Protein AF-A0A383CFS8-F1 (afdb_monomer)

Sequence (102 aa):
MTSGGSWTYREGSLVSIETNESKGIGEFAPLPGYSKTQHIDFAAAKSEFPKLLGIDPQKLWESPLNLSPEANCAIETCLADILAQQSEKSLAYWLADELGTI

pLDDT: mean 82.17, std 10.77, range [40.16, 94.75]

Foldseek 3Di:
DPPPDDDDDADKDWDWDDDPQDIFIFILGDDPPPFPDRYWPVVLVVVCVVVVPPDDLVVVLVDQRPGGPSVSRRSNRRSLRRVCVVVVHDSVVSVCVVVVND

Mean predicted aligned error: 6.7 Å

Organism: NCBI:txid408172

Secondary structure (DSSP, 8-state):
----PPP-----EEEEEE-SS-EEEEEE---TTT-S-SS--HHHHHHHHHHHTTS-HHHHHTS--SS-HHHHHHHHHHHHHHHHHHTTS-HHHHHHHHTT--

Radius of gyration: 15.69 Å; Cα contacts (8 Å, |Δi|>4): 115; chains: 1; bounding box: 29×38×42 Å

Structure (mmCIF, N/CA/C/O backbone):
data_AF-A0A383CFS8-F1
#
_entry.id   AF-A0A383CFS8-F1
#
loop_
_atom_site.group_PDB
_atom_site.id
_atom_site.type_symbol
_atom_site.label_atom_id
_atom_site.label_alt_id
_atom_site.label_comp_id
_atom_site.label_asym_id
_atom_site.label_entity_id
_atom_site.label_seq_id
_atom_site.pdbx_PDB_ins_code
_atom_site.Cartn_x
_atom_site.Cartn_y
_atom_site.Cartn_z
_atom_site.occupancy
_at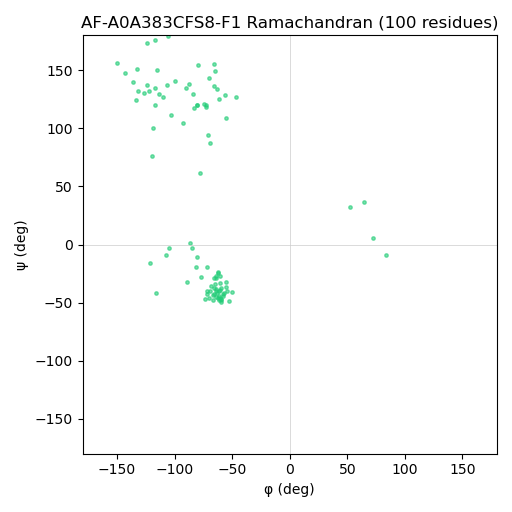om_site.B_iso_or_equiv
_atom_site.auth_seq_id
_atom_site.auth_comp_id
_atom_site.auth_asym_id
_atom_site.auth_atom_id
_atom_site.pdbx_PDB_model_num
ATOM 1 N N . MET A 1 1 ? -5.389 25.650 -28.228 1.00 40.16 1 MET A N 1
ATOM 2 C CA . MET A 1 1 ? -4.437 24.531 -28.377 1.00 40.16 1 MET A CA 1
ATOM 3 C C . MET A 1 1 ? -4.980 23.370 -27.569 1.00 40.16 1 MET A C 1
ATOM 5 O O . MET A 1 1 ? -5.040 23.481 -26.354 1.00 40.16 1 MET A O 1
ATOM 9 N N . THR A 1 2 ? -5.479 22.324 -28.221 1.00 46.09 2 THR A N 1
ATOM 10 C CA . THR A 1 2 ? -5.871 21.081 -27.546 1.00 46.09 2 THR A CA 1
ATOM 11 C C . THR A 1 2 ? -4.594 20.357 -27.136 1.00 46.09 2 THR A C 1
ATOM 13 O O . THR A 1 2 ? -3.768 20.054 -27.997 1.00 46.09 2 THR A O 1
ATOM 16 N N . SER A 1 3 ? -4.395 20.146 -25.836 1.00 50.25 3 SER A N 1
ATOM 17 C CA . SER A 1 3 ? -3.309 19.327 -25.301 1.00 50.25 3 SER A CA 1
ATOM 18 C C . SER A 1 3 ? -3.389 17.937 -25.932 1.00 50.25 3 SER A C 1
ATOM 20 O O . SER A 1 3 ? -4.319 17.174 -25.682 1.00 50.25 3 SER A O 1
ATOM 22 N N . GLY A 1 4 ? -2.435 17.626 -26.809 1.00 46.69 4 GLY A N 1
ATOM 23 C CA . GLY A 1 4 ? -2.286 16.297 -27.387 1.00 46.69 4 GLY A CA 1
ATOM 24 C C . GLY A 1 4 ? -1.825 15.331 -26.305 1.00 46.69 4 GLY A C 1
ATOM 25 O O . GLY A 1 4 ? -0.629 15.157 -26.104 1.00 46.69 4 GLY A O 1
ATOM 26 N N . GLY A 1 5 ? -2.766 14.745 -25.569 1.00 58.12 5 GLY A N 1
ATOM 27 C CA . GLY A 1 5 ? -2.477 13.638 -24.668 1.00 58.12 5 GLY A CA 1
ATOM 28 C C . GLY A 1 5 ? -2.216 12.376 -25.484 1.00 58.12 5 GLY A C 1
ATOM 29 O O . GLY A 1 5 ? -3.086 11.933 -26.232 1.00 58.12 5 GLY A O 1
ATOM 30 N N . SER A 1 6 ? -1.026 11.790 -25.358 1.00 70.25 6 SER A N 1
ATOM 31 C CA . SER A 1 6 ? -0.778 10.431 -25.838 1.00 70.25 6 SER A CA 1
ATOM 32 C C . SER A 1 6 ? -1.248 9.439 -24.778 1.00 70.25 6 SER A C 1
ATOM 34 O O . SER A 1 6 ? -0.698 9.404 -23.675 1.00 70.25 6 SER A O 1
ATOM 36 N N . TRP A 1 7 ? -2.235 8.614 -25.109 1.00 61.03 7 TRP A N 1
ATOM 37 C CA . TRP A 1 7 ? -2.642 7.495 -24.265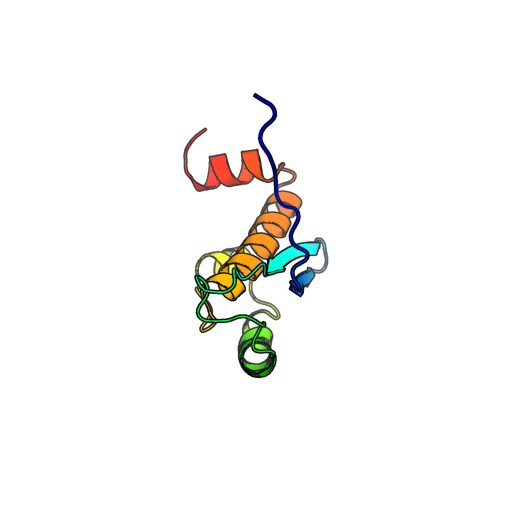 1.00 61.03 7 TRP A CA 1
ATOM 38 C C . TRP A 1 7 ? -1.676 6.337 -24.502 1.00 61.03 7 TRP A C 1
ATOM 40 O O . TRP A 1 7 ? -1.529 5.865 -25.626 1.00 61.03 7 TRP A O 1
ATOM 50 N N . THR A 1 8 ? -0.988 5.898 -23.451 1.00 67.50 8 THR A N 1
ATOM 51 C CA . THR A 1 8 ? -0.143 4.699 -23.489 1.00 67.50 8 THR A CA 1
ATOM 52 C C . THR A 1 8 ? -0.715 3.691 -22.510 1.00 67.50 8 THR A C 1
ATOM 54 O O . THR A 1 8 ? -0.835 3.989 -21.325 1.00 67.50 8 THR A O 1
ATOM 57 N N . TYR A 1 9 ? -1.093 2.514 -23.013 1.00 69.38 9 TYR A N 1
ATOM 58 C CA . TYR A 1 9 ? -1.424 1.378 -22.160 1.00 69.38 9 TYR A CA 1
ATOM 59 C C . TYR A 1 9 ? -0.161 0.924 -21.426 1.00 69.38 9 TYR A C 1
ATOM 61 O O . TYR A 1 9 ? 0.912 0.851 -22.032 1.00 69.38 9 TYR A O 1
ATOM 69 N N . ARG A 1 10 ? -0.291 0.638 -20.131 1.00 73.06 10 ARG A N 1
ATOM 70 C CA . ARG A 1 10 ? 0.793 0.124 -19.295 1.00 73.06 10 ARG A CA 1
ATOM 71 C C . ARG A 1 10 ? 0.255 -0.999 -18.434 1.00 73.06 10 ARG A C 1
ATOM 73 O O . ARG A 1 10 ? -0.865 -0.923 -17.935 1.00 73.06 10 ARG A O 1
ATOM 80 N N . GLU A 1 11 ? 1.066 -2.031 -18.289 1.00 74.06 11 GLU A N 1
ATOM 81 C CA . GLU A 1 11 ? 0.787 -3.115 -17.366 1.00 74.06 11 GLU A CA 1
ATOM 82 C C . GLU A 1 11 ? 1.193 -2.660 -15.961 1.00 74.06 11 GLU A C 1
ATOM 84 O O . GLU A 1 11 ? 2.337 -2.269 -15.729 1.00 74.06 11 GLU A O 1
ATOM 89 N N . GLY A 1 12 ? 0.224 -2.647 -15.051 1.00 82.62 12 GLY A N 1
ATOM 90 C CA . GLY A 1 12 ? 0.423 -2.400 -13.628 1.00 82.62 12 GLY A CA 1
ATOM 91 C C . GLY A 1 12 ? 0.016 -3.627 -12.824 1.00 82.62 12 GLY A C 1
ATOM 92 O O . GLY A 1 12 ? -0.487 -4.614 -13.363 1.00 82.62 12 GLY A O 1
ATOM 93 N N . SER A 1 13 ? 0.225 -3.581 -11.517 1.00 86.56 13 SER A N 1
ATOM 94 C CA . SER A 1 13 ? -0.264 -4.614 -10.603 1.00 86.56 13 SER A CA 1
ATOM 95 C C . SER A 1 13 ? -1.118 -3.977 -9.522 1.00 86.56 13 SER A C 1
ATOM 97 O O . SER A 1 13 ? -0.762 -2.937 -8.979 1.00 86.56 13 SER A O 1
ATOM 99 N N . LEU A 1 14 ? -2.239 -4.609 -9.195 1.00 88.38 14 LEU A N 1
ATOM 100 C CA . LEU A 1 14 ? -3.022 -4.230 -8.027 1.00 88.38 14 LEU A CA 1
ATOM 101 C C . LEU A 1 14 ? -2.528 -5.019 -6.820 1.00 88.38 14 LEU A C 1
ATOM 103 O O . LEU A 1 14 ? -2.329 -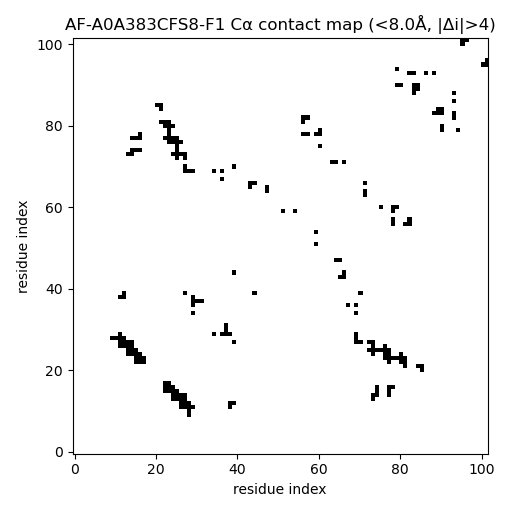6.233 -6.893 1.00 88.38 14 LEU A O 1
ATOM 107 N N . VAL A 1 15 ? -2.352 -4.313 -5.714 1.00 86.62 15 VAL A N 1
ATOM 108 C CA . VAL A 1 15 ? -2.081 -4.876 -4.397 1.00 86.62 15 VAL A CA 1
ATOM 109 C C . VAL A 1 15 ? -3.350 -4.717 -3.573 1.00 86.62 15 VAL A C 1
ATOM 111 O O . VAL A 1 15 ? -4.009 -3.681 -3.624 1.00 86.62 15 VAL A O 1
ATOM 114 N N . SER A 1 16 ? -3.714 -5.757 -2.829 1.00 89.12 16 SER A N 1
ATOM 115 C CA . SER A 1 16 ? -4.822 -5.692 -1.884 1.00 89.12 16 SER A CA 1
ATOM 116 C C . SER A 1 16 ? -4.399 -6.257 -0.542 1.00 89.12 16 SER A C 1
ATOM 118 O O . SER A 1 16 ? -3.855 -7.363 -0.491 1.00 89.12 16 SER A O 1
ATOM 120 N N . ILE A 1 17 ? -4.706 -5.526 0.524 1.00 86.88 17 ILE A N 1
ATOM 121 C CA . ILE A 1 17 ? -4.547 -5.973 1.907 1.00 86.88 17 ILE A CA 1
ATOM 122 C C . ILE A 1 17 ? -5.938 -6.015 2.528 1.00 86.88 17 ILE A C 1
A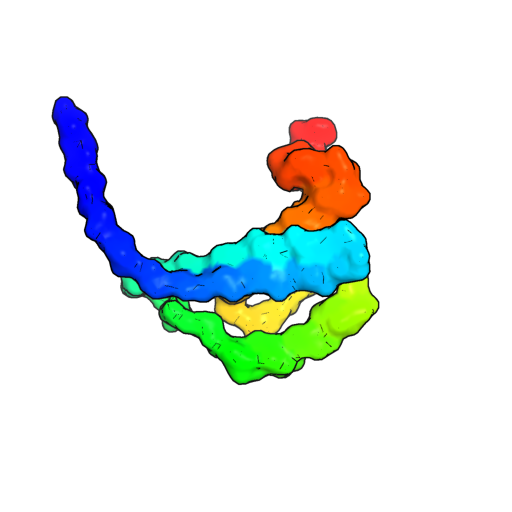TOM 124 O O . ILE A 1 17 ? -6.740 -5.104 2.332 1.00 86.88 17 ILE A O 1
ATOM 128 N N . GLU A 1 18 ? -6.236 -7.087 3.248 1.00 87.81 18 GLU A N 1
ATOM 129 C CA . GLU A 1 18 ? -7.536 -7.302 3.874 1.00 87.81 18 GLU A CA 1
ATOM 130 C C . GLU A 1 18 ? -7.332 -7.592 5.358 1.00 87.81 18 GLU A C 1
ATOM 132 O O . GLU A 1 18 ? -6.494 -8.413 5.740 1.00 87.81 18 GLU A O 1
ATOM 137 N N . THR A 1 19 ? -8.080 -6.876 6.188 1.00 84.19 19 THR A N 1
ATOM 138 C CA . THR A 1 19 ? -8.236 -7.148 7.615 1.00 84.19 19 THR A CA 1
ATOM 139 C C . THR A 1 19 ? -9.626 -7.743 7.845 1.00 84.19 19 THR A C 1
ATOM 141 O O . THR A 1 19 ? -10.410 -7.896 6.912 1.00 84.19 19 THR A O 1
ATOM 144 N N . ASN A 1 20 ? -9.969 -8.072 9.091 1.00 85.75 20 ASN A N 1
ATOM 145 C CA . ASN A 1 20 ? -11.316 -8.564 9.402 1.00 85.75 20 ASN A CA 1
ATOM 146 C C . ASN A 1 20 ? -12.423 -7.538 9.094 1.00 85.75 20 ASN A C 1
ATOM 148 O O . ASN A 1 20 ? -13.576 -7.926 8.927 1.00 85.75 20 ASN A O 1
ATOM 152 N N . GLU A 1 21 ? -12.089 -6.245 9.067 1.00 87.69 21 GLU A N 1
ATOM 153 C CA . GLU A 1 21 ? -13.066 -5.148 9.065 1.00 87.69 21 GLU A CA 1
ATOM 154 C C . GLU A 1 21 ? -12.932 -4.225 7.850 1.00 87.69 21 GLU A C 1
ATOM 156 O O . GLU A 1 21 ? -13.832 -3.438 7.566 1.00 87.69 21 GLU A O 1
ATOM 161 N N . SER A 1 22 ? -11.813 -4.283 7.130 1.00 90.25 22 SER A N 1
ATOM 162 C CA . SER A 1 22 ? -11.499 -3.319 6.077 1.00 90.25 22 SER A CA 1
ATOM 163 C C . SER A 1 22 ? -10.652 -3.948 4.985 1.00 90.25 22 SER A C 1
ATOM 165 O O . SER A 1 22 ? -9.922 -4.918 5.203 1.00 90.25 22 SER A O 1
ATOM 167 N N . LYS A 1 23 ? -10.717 -3.354 3.796 1.00 92.50 23 LYS A N 1
ATOM 168 C CA . LYS A 1 23 ? -9.918 -3.775 2.651 1.00 92.50 23 LYS A CA 1
ATOM 169 C C . LYS A 1 23 ? -9.305 -2.559 1.985 1.00 92.50 23 LYS A C 1
ATOM 171 O O . LYS A 1 23 ? -10.032 -1.668 1.562 1.00 92.50 23 LYS A O 1
ATOM 176 N N . GLY A 1 24 ? -7.986 -2.575 1.860 1.00 91.50 24 GLY A N 1
ATOM 177 C CA . GLY A 1 24 ? -7.216 -1.557 1.163 1.00 91.50 24 GLY A CA 1
ATOM 178 C C . GLY A 1 24 ? -6.840 -2.011 -0.237 1.00 91.50 24 GLY A C 1
ATOM 179 O O . GLY A 1 24 ? -6.491 -3.181 -0.440 1.00 91.50 24 GLY A O 1
ATOM 180 N N . ILE A 1 25 ? -6.890 -1.089 -1.197 1.00 91.38 25 ILE A N 1
ATOM 181 C CA . ILE A 1 25 ? -6.427 -1.322 -2.569 1.00 91.38 25 ILE A CA 1
ATOM 182 C C . ILE A 1 25 ? -5.356 -0.294 -2.928 1.00 91.38 25 ILE A C 1
ATOM 184 O O . ILE A 1 25 ? -5.539 0.904 -2.747 1.00 91.38 25 ILE A O 1
ATOM 188 N N . GLY A 1 26 ? -4.248 -0.773 -3.486 1.00 90.75 26 GLY A N 1
ATOM 189 C CA . GLY A 1 26 ? -3.137 0.047 -3.945 1.00 90.75 26 GLY A CA 1
ATOM 190 C C . GLY A 1 26 ? -2.686 -0.366 -5.336 1.00 90.75 26 GLY A C 1
ATOM 191 O O . GLY A 1 26 ? -2.813 -1.525 -5.738 1.00 90.75 26 GLY A O 1
ATOM 192 N N . GLU A 1 27 ? -2.156 0.591 -6.086 1.00 90.38 27 GLU A N 1
ATOM 193 C CA . GLU A 1 27 ? -1.693 0.371 -7.451 1.00 90.38 27 GLU A CA 1
ATOM 194 C C . GLU A 1 27 ? -0.170 0.460 -7.520 1.00 90.38 27 GLU A C 1
ATOM 196 O O . GLU A 1 27 ? 0.444 1.444 -7.115 1.00 90.38 27 GLU A O 1
ATOM 201 N N . PHE A 1 28 ? 0.441 -0.573 -8.087 1.00 89.25 28 PHE A N 1
ATOM 202 C CA . PHE A 1 28 ? 1.813 -0.545 -8.560 1.00 89.25 28 PHE A CA 1
ATOM 203 C C . PHE A 1 28 ? 1.804 -0.157 -10.041 1.00 89.25 28 PHE A C 1
ATOM 205 O O . PHE A 1 28 ? 1.473 -0.972 -10.908 1.00 89.25 28 PHE A O 1
ATOM 212 N N . ALA A 1 29 ? 2.174 1.093 -10.319 1.00 85.75 29 ALA A N 1
ATOM 213 C CA . ALA A 1 29 ? 2.193 1.679 -11.658 1.00 85.75 29 ALA A CA 1
ATOM 214 C C . ALA A 1 29 ? 3.618 2.129 -12.038 1.00 85.75 29 ALA A C 1
ATOM 216 O O . ALA A 1 29 ? 3.938 3.320 -11.9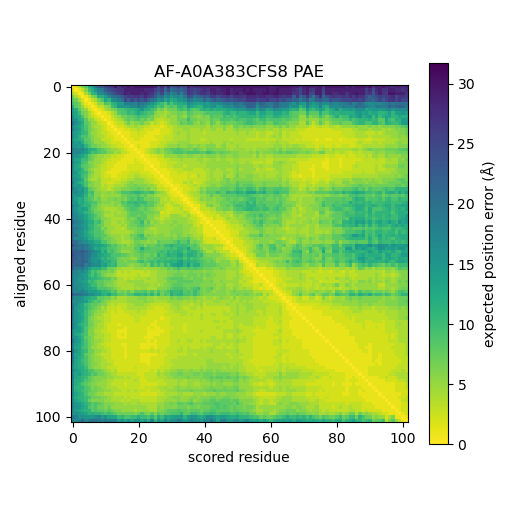78 1.00 85.75 29 ALA A O 1
ATOM 217 N N . PRO A 1 30 ? 4.517 1.197 -12.402 1.00 84.31 30 PRO A N 1
ATOM 218 C CA . PRO A 1 30 ? 5.891 1.533 -12.736 1.00 84.31 30 PRO A CA 1
ATOM 219 C C . PRO A 1 30 ? 5.942 2.284 -14.066 1.00 84.31 30 PRO A C 1
ATOM 221 O O . PRO A 1 30 ? 5.216 1.984 -15.018 1.00 84.31 30 PRO A O 1
ATOM 224 N N . LEU A 1 31 ? 6.849 3.254 -14.159 1.00 80.69 31 LEU A N 1
ATOM 225 C CA . LEU A 1 31 ? 7.031 4.033 -15.376 1.00 80.69 31 LEU A CA 1
ATOM 226 C C . LEU A 1 31 ? 8.286 3.536 -16.121 1.00 80.69 31 LEU A C 1
ATOM 228 O O . LEU A 1 31 ? 9.399 3.733 -15.627 1.00 80.69 31 LEU A O 1
ATOM 232 N N . PRO A 1 32 ? 8.154 2.895 -17.302 1.00 77.62 32 PRO A N 1
ATOM 233 C CA . PRO A 1 32 ? 9.284 2.506 -18.140 1.00 77.62 32 PRO A CA 1
ATOM 234 C C . PRO A 1 32 ? 10.3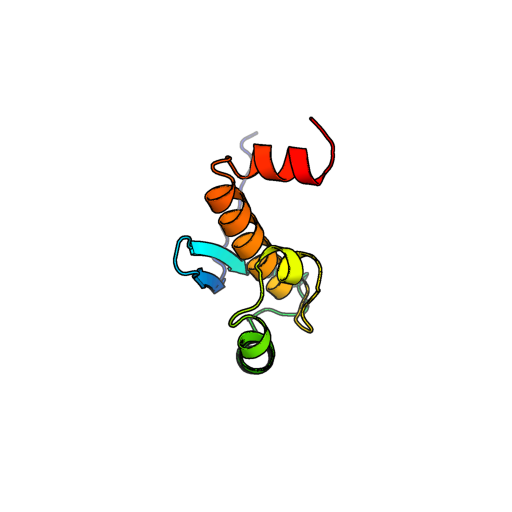11 3.625 -18.318 1.00 77.62 32 PRO A C 1
ATOM 236 O O . PRO A 1 32 ? 9.964 4.741 -18.703 1.00 77.62 32 PRO A O 1
ATOM 239 N N . GLY A 1 33 ? 11.576 3.320 -18.024 1.00 80.06 33 GLY A N 1
ATOM 240 C CA . GLY A 1 33 ? 12.692 4.270 -18.107 1.00 80.06 33 GLY A CA 1
ATOM 241 C C . GLY A 1 33 ? 12.879 5.178 -16.885 1.00 80.06 33 GLY A C 1
ATOM 242 O O . GLY A 1 33 ? 13.909 5.837 -16.794 1.00 80.06 33 GLY A O 1
ATOM 243 N N . TYR A 1 34 ? 11.939 5.181 -15.937 1.00 79.44 34 TYR A N 1
ATOM 244 C CA . TYR A 1 34 ? 12.034 5.937 -14.680 1.00 79.44 34 TYR A CA 1
ATOM 245 C C . TYR A 1 34 ? 12.077 5.010 -13.462 1.00 79.44 34 TYR A C 1
ATOM 247 O O . TYR A 1 34 ? 12.882 5.216 -12.556 1.00 79.44 34 TYR A O 1
ATOM 255 N N . SER A 1 35 ? 11.256 3.960 -13.467 1.00 80.00 35 SER A N 1
ATOM 256 C CA . SER A 1 35 ? 11.242 2.935 -12.428 1.00 80.00 35 SER A CA 1
ATOM 257 C C . SER A 1 35 ? 12.308 1.879 -12.696 1.00 80.00 35 SER A C 1
ATOM 259 O O . SER A 1 35 ? 12.379 1.304 -13.787 1.00 80.00 35 SER A O 1
ATOM 261 N N . LYS A 1 36 ? 13.121 1.583 -11.678 1.00 80.62 36 LYS A N 1
ATOM 262 C CA . LYS A 1 36 ? 14.102 0.483 -11.738 1.00 80.62 36 LYS A CA 1
ATOM 263 C C . LYS A 1 36 ? 13.413 -0.876 -11.824 1.00 80.62 36 LYS A C 1
ATOM 265 O O . LYS A 1 36 ? 13.957 -1.804 -12.417 1.00 80.62 36 LYS A O 1
ATOM 270 N N . THR A 1 37 ? 12.215 -0.964 -11.259 1.00 79.31 37 THR A N 1
ATOM 271 C CA . THR A 1 37 ? 11.414 -2.178 -11.197 1.00 79.31 37 THR A CA 1
ATOM 272 C C . THR A 1 37 ? 10.164 -1.999 -12.053 1.00 79.31 37 THR A C 1
ATOM 274 O O . THR A 1 37 ? 9.470 -0.998 -11.925 1.00 79.31 37 THR A O 1
ATOM 277 N N . GLN A 1 38 ? 9.887 -2.956 -12.940 1.00 81.44 38 GLN A N 1
ATOM 278 C CA . GLN A 1 38 ? 8.734 -2.915 -13.856 1.00 81.44 38 GLN A CA 1
ATOM 279 C C . GLN A 1 38 ? 7.627 -3.908 -13.476 1.00 81.44 38 GLN A C 1
ATOM 281 O O . GLN A 1 38 ? 6.536 -3.858 -14.028 1.00 81.44 38 GLN A O 1
ATOM 286 N N . HIS A 1 39 ? 7.890 -4.791 -12.513 1.00 80.19 39 HIS A N 1
ATOM 287 C CA . HIS A 1 39 ? 6.933 -5.769 -12.002 1.00 80.19 39 HIS A CA 1
ATOM 288 C C . HIS A 1 39 ? 7.140 -5.932 -10.499 1.00 80.19 39 HIS A C 1
ATOM 290 O O . HIS A 1 39 ? 8.275 -5.852 -10.031 1.00 80.19 39 HIS A O 1
ATOM 296 N N . ILE A 1 40 ? 6.078 -6.207 -9.742 1.00 77.12 40 ILE A N 1
ATOM 297 C CA . ILE A 1 40 ? 6.245 -6.602 -8.342 1.00 77.12 40 ILE A CA 1
ATOM 298 C C . ILE A 1 40 ? 7.048 -7.905 -8.312 1.00 77.12 40 ILE A C 1
ATOM 300 O O . ILE A 1 40 ? 6.666 -8.899 -8.933 1.00 77.12 40 ILE A O 1
ATOM 304 N N . ASP A 1 41 ? 8.159 -7.913 -7.577 1.00 83.06 41 ASP A N 1
ATOM 305 C CA . ASP A 1 41 ? 8.865 -9.153 -7.270 1.00 83.06 41 ASP A CA 1
ATOM 306 C C . ASP A 1 41 ? 8.017 -9.954 -6.277 1.00 83.06 41 ASP A C 1
ATOM 308 O O . ASP A 1 41 ? 8.070 -9.748 -5.064 1.00 83.06 41 ASP A O 1
ATOM 312 N N . PHE A 1 42 ? 7.199 -10.865 -6.805 1.00 74.88 42 PHE A N 1
ATOM 313 C CA . PHE A 1 42 ? 6.324 -11.705 -5.994 1.00 74.88 42 PHE A CA 1
ATOM 314 C C . PHE A 1 42 ? 7.093 -12.620 -5.036 1.00 74.88 42 PHE A C 1
ATOM 316 O O . PHE A 1 42 ? 6.529 -13.011 -4.017 1.00 74.88 42 PHE A O 1
ATOM 323 N N . ALA A 1 43 ? 8.353 -12.971 -5.317 1.00 80.12 43 ALA A N 1
ATOM 324 C CA . ALA A 1 43 ? 9.156 -13.775 -4.400 1.00 80.12 43 ALA A CA 1
ATOM 325 C C . ALA A 1 43 ? 9.595 -12.936 -3.192 1.00 80.12 43 ALA A C 1
ATOM 327 O O . ALA A 1 43 ? 9.402 -13.368 -2.052 1.00 80.12 43 ALA A O 1
ATOM 328 N N . ALA A 1 44 ? 10.096 -11.720 -3.433 1.00 79.88 44 ALA A N 1
ATOM 329 C CA . ALA A 1 44 ? 10.419 -10.767 -2.372 1.00 79.88 44 ALA A CA 1
ATOM 330 C C . ALA A 1 44 ? 9.166 -10.398 -1.564 1.00 79.88 44 ALA A C 1
ATOM 332 O O . ALA A 1 44 ? 9.156 -10.528 -0.339 1.00 79.88 44 ALA A O 1
ATOM 333 N N . ALA A 1 45 ? 8.067 -10.067 -2.246 1.00 75.62 45 ALA A N 1
ATOM 334 C CA . ALA A 1 45 ? 6.791 -9.759 -1.612 1.00 75.62 45 ALA A CA 1
ATOM 335 C C . ALA A 1 45 ? 6.297 -10.931 -0.751 1.00 75.62 45 ALA A C 1
ATOM 337 O O . ALA A 1 45 ? 5.952 -10.736 0.408 1.00 75.62 45 ALA A O 1
ATOM 338 N N . LYS A 1 46 ? 6.371 -12.175 -1.242 1.00 76.62 46 LYS A N 1
ATOM 339 C CA . LYS A 1 46 ? 5.986 -13.371 -0.476 1.00 76.62 46 LYS A CA 1
ATOM 340 C C . LYS A 1 46 ? 6.862 -13.625 0.755 1.00 76.62 46 LYS A C 1
ATOM 342 O O . LYS A 1 46 ? 6.373 -14.237 1.699 1.00 76.62 46 LYS A O 1
ATOM 347 N N . SER A 1 47 ? 8.121 -13.184 0.772 1.00 80.81 47 SER A N 1
ATOM 348 C CA . SER A 1 47 ? 8.967 -13.262 1.976 1.00 80.81 47 SER A CA 1
ATOM 349 C C . SER A 1 47 ? 8.646 -12.187 3.020 1.00 80.81 47 SER A C 1
ATOM 351 O O . SER A 1 47 ? 8.806 -12.430 4.215 1.00 80.81 47 SER A O 1
ATOM 353 N N . GLU A 1 48 ? 8.140 -11.033 2.583 1.00 79.38 48 GLU A N 1
ATOM 354 C CA . GLU A 1 48 ? 7.760 -9.917 3.455 1.00 79.38 48 GLU A CA 1
ATOM 355 C C . GLU A 1 48 ? 6.297 -10.021 3.928 1.00 79.38 48 GLU A C 1
ATOM 357 O O . GLU A 1 48 ? 5.998 -9.682 5.067 1.00 79.38 48 GLU A O 1
ATOM 362 N N . PHE A 1 49 ? 5.385 -10.573 3.118 1.00 73.75 49 PHE A N 1
ATOM 363 C CA . PHE A 1 49 ? 3.952 -10.697 3.423 1.00 73.75 49 PHE A CA 1
ATOM 364 C C . PHE A 1 49 ? 3.611 -11.427 4.730 1.00 73.75 49 PHE A C 1
ATOM 366 O O . PHE A 1 49 ? 2.686 -10.984 5.408 1.00 73.75 49 PHE A O 1
ATOM 373 N N . PRO A 1 50 ? 4.327 -12.482 5.164 1.00 72.00 50 PRO A N 1
ATOM 374 C CA . PRO A 1 50 ? 4.101 -13.075 6.478 1.00 72.00 50 PRO A CA 1
ATOM 375 C C . PRO A 1 50 ? 4.328 -12.094 7.631 1.00 72.00 50 PRO A C 1
ATOM 377 O O . PRO A 1 50 ? 3.699 -12.246 8.671 1.00 72.00 50 PRO A O 1
ATOM 380 N N . LYS A 1 51 ? 5.182 -11.075 7.447 1.00 69.62 51 LYS A N 1
ATOM 381 C CA . LYS A 1 51 ? 5.356 -9.991 8.423 1.00 69.62 51 LYS A CA 1
ATOM 382 C C . LYS A 1 51 ? 4.147 -9.059 8.457 1.00 69.62 51 LYS A C 1
ATOM 384 O O . LYS A 1 51 ? 3.979 -8.362 9.437 1.00 69.62 51 LYS A O 1
ATOM 389 N N . LEU A 1 52 ? 3.299 -9.039 7.431 1.00 69.50 52 LEU A N 1
ATOM 390 C CA . LEU A 1 52 ? 2.063 -8.248 7.439 1.00 69.50 52 LEU A CA 1
ATOM 391 C C . LEU A 1 52 ? 0.930 -8.953 8.194 1.00 69.50 52 LEU A C 1
ATOM 393 O O . LEU A 1 52 ? -0.039 -8.316 8.595 1.00 69.50 52 LEU A O 1
ATOM 397 N N . LEU A 1 53 ? 1.030 -10.271 8.395 1.00 72.00 53 LEU A N 1
ATOM 398 C CA . LEU A 1 53 ? -0.018 -11.048 9.049 1.00 72.00 53 LEU A CA 1
ATOM 399 C C . LEU A 1 53 ? -0.030 -10.794 10.558 1.00 72.00 53 LEU A C 1
ATOM 401 O O . LEU A 1 53 ? 0.943 -11.063 11.259 1.00 72.00 53 LEU A O 1
ATOM 405 N N . GLY A 1 54 ? -1.169 -10.319 11.062 1.00 68.88 54 GLY A N 1
ATOM 406 C CA . GLY A 1 54 ? -1.383 -10.087 12.492 1.00 68.88 54 GLY A CA 1
ATOM 407 C C . GLY A 1 54 ? -0.632 -8.880 13.059 1.00 68.88 54 GLY A C 1
ATOM 408 O O . GLY A 1 54 ? -0.681 -8.667 14.271 1.00 68.88 54 GLY A O 1
ATOM 409 N N . ILE A 1 55 ? 0.045 -8.094 12.215 1.00 75.69 55 ILE A N 1
ATOM 410 C CA . ILE A 1 55 ? 0.579 -6.795 12.617 1.00 75.69 55 ILE A CA 1
ATOM 411 C C . ILE A 1 55 ? -0.500 -5.736 12.414 1.00 75.69 55 ILE A C 1
ATOM 413 O O . ILE A 1 55 ? -1.237 -5.732 11.431 1.00 75.69 55 ILE A O 1
ATOM 417 N N . ASP A 1 56 ? -0.578 -4.849 13.395 1.00 81.75 56 ASP A N 1
ATOM 418 C CA . ASP A 1 56 ? -1.398 -3.653 13.356 1.00 81.75 56 ASP A CA 1
ATOM 419 C C . ASP A 1 56 ? -1.053 -2.773 12.126 1.00 81.75 56 ASP A C 1
ATOM 421 O O . ASP A 1 56 ? 0.130 -2.478 11.913 1.00 81.75 56 ASP A O 1
ATOM 425 N N . PRO A 1 57 ? -2.041 -2.351 11.311 1.00 82.31 57 PRO A N 1
ATOM 426 C CA . PRO A 1 57 ? -1.792 -1.565 10.101 1.00 82.31 57 PRO A CA 1
ATOM 427 C C . PRO A 1 57 ? -0.997 -0.269 10.328 1.00 82.31 57 PRO A C 1
ATOM 429 O O . PRO A 1 57 ? -0.189 0.082 9.469 1.00 82.31 57 PRO A O 1
ATOM 432 N N . GLN A 1 58 ? -1.139 0.398 11.484 1.00 83.81 58 GLN A N 1
ATOM 433 C CA . GLN A 1 58 ? -0.378 1.613 11.807 1.00 83.81 58 GLN A CA 1
ATOM 434 C C . GLN A 1 58 ? 1.116 1.301 11.950 1.00 83.81 58 GLN A C 1
ATOM 436 O O . GLN A 1 58 ? 1.970 2.000 11.410 1.00 83.81 58 GLN A O 1
ATOM 441 N N . LYS A 1 59 ? 1.458 0.191 12.613 1.00 82.75 59 LYS A N 1
ATOM 442 C CA . LYS A 1 59 ? 2.863 -0.231 12.759 1.00 82.75 59 LYS A CA 1
ATOM 443 C C . LYS A 1 59 ? 3.511 -0.591 11.427 1.00 82.75 59 LYS A C 1
ATOM 445 O O . LYS A 1 59 ? 4.716 -0.396 11.263 1.00 82.75 59 LYS A O 1
ATOM 450 N N . LEU A 1 60 ? 2.731 -1.151 10.502 1.00 80.62 60 LEU A N 1
ATOM 451 C CA . LEU A 1 60 ? 3.194 -1.461 9.150 1.00 80.62 60 LEU A CA 1
ATOM 452 C C . LEU A 1 60 ? 3.435 -0.190 8.339 1.00 80.62 60 LEU A C 1
ATOM 454 O O . LEU A 1 60 ? 4.438 -0.112 7.641 1.00 80.62 60 LEU A O 1
ATOM 458 N N . TRP A 1 61 ? 2.563 0.809 8.475 1.00 81.00 61 TRP A N 1
ATOM 459 C CA . TRP A 1 61 ? 2.727 2.115 7.836 1.00 81.00 61 TRP A CA 1
ATOM 460 C C . TRP A 1 61 ? 4.028 2.812 8.269 1.00 81.00 61 TRP A C 1
ATOM 462 O O . TRP A 1 61 ? 4.726 3.408 7.455 1.00 81.00 61 TRP A O 1
ATOM 472 N N . GLU A 1 62 ? 4.410 2.665 9.538 1.00 81.31 62 GLU A N 1
ATOM 473 C CA . GLU A 1 62 ? 5.640 3.242 10.097 1.00 81.31 62 GLU A CA 1
ATOM 474 C C . GLU A 1 62 ? 6.913 2.423 9.794 1.00 81.31 62 GLU A C 1
ATOM 476 O O . GLU A 1 62 ? 8.028 2.889 10.046 1.00 81.31 62 GLU A O 1
ATOM 481 N N . SER A 1 63 ? 6.776 1.201 9.264 1.00 78.06 63 SER A N 1
ATOM 482 C CA . SER A 1 63 ? 7.878 0.249 9.075 1.00 78.06 63 SER A CA 1
ATOM 483 C C . SER A 1 63 ? 8.076 -0.091 7.593 1.00 78.06 63 SER A C 1
ATOM 485 O O . SER A 1 63 ? 7.374 -0.957 7.068 1.00 78.06 63 SER A O 1
ATOM 487 N N . PRO A 1 64 ? 9.059 0.514 6.900 1.00 69.31 64 PRO A N 1
ATOM 488 C CA . PRO A 1 64 ? 9.266 0.248 5.481 1.00 69.31 64 PRO A CA 1
ATOM 489 C C . PRO A 1 64 ? 9.646 -1.218 5.237 1.00 69.31 64 PRO A C 1
ATOM 491 O O . PRO A 1 64 ? 10.527 -1.770 5.906 1.00 69.31 64 PRO A O 1
ATOM 494 N N . LEU A 1 65 ? 9.010 -1.845 4.244 1.00 82.56 65 LEU A N 1
ATOM 495 C CA . LEU A 1 65 ? 9.359 -3.197 3.814 1.00 82.56 65 LEU A CA 1
ATOM 496 C C . LEU A 1 65 ? 10.587 -3.156 2.907 1.00 82.56 65 LEU A C 1
ATOM 498 O O . LEU A 1 65 ? 10.851 -2.176 2.203 1.00 82.56 65 LEU A O 1
ATOM 502 N N . ASN A 1 66 ? 11.327 -4.263 2.873 1.00 86.00 66 ASN A N 1
ATOM 503 C CA . ASN A 1 66 ? 12.470 -4.416 1.977 1.00 86.00 66 ASN A CA 1
ATOM 504 C C . ASN A 1 66 ? 12.017 -4.745 0.539 1.00 86.00 66 ASN A C 1
ATOM 506 O O . ASN A 1 66 ? 12.307 -5.815 0.005 1.00 86.00 66 ASN A O 1
ATOM 510 N N . LEU A 1 67 ? 11.259 -3.828 -0.062 1.00 84.69 67 LEU A N 1
ATOM 511 C CA . LEU A 1 67 ? 10.706 -3.895 -1.414 1.00 84.69 67 LEU A CA 1
ATOM 512 C C . LEU A 1 67 ? 11.142 -2.667 -2.231 1.00 84.69 67 LEU A C 1
ATOM 514 O O . LEU A 1 67 ? 11.771 -1.742 -1.713 1.00 84.69 67 LEU A O 1
ATOM 518 N N . SER A 1 68 ? 10.831 -2.649 -3.532 1.00 85.31 68 SER A N 1
ATOM 519 C CA . SER A 1 68 ? 11.091 -1.453 -4.344 1.00 85.31 68 SER A CA 1
ATOM 520 C C . SER A 1 68 ? 10.222 -0.274 -3.879 1.00 85.31 68 SER A C 1
ATOM 522 O O . SER A 1 68 ? 9.143 -0.504 -3.331 1.00 85.31 68 SER A O 1
ATOM 524 N N . PRO A 1 69 ? 10.635 0.984 -4.117 1.00 85.19 69 PRO A N 1
ATOM 525 C CA . PRO A 1 69 ? 9.842 2.155 -3.741 1.00 85.19 69 PRO A CA 1
ATOM 526 C C . PRO A 1 69 ? 8.412 2.126 -4.292 1.00 85.19 69 PRO A C 1
ATOM 528 O O . PRO A 1 69 ? 7.473 2.460 -3.584 1.00 85.19 69 PRO A O 1
ATOM 531 N N . GLU A 1 70 ? 8.227 1.672 -5.531 1.00 85.69 70 GLU A N 1
ATOM 532 C CA . GLU A 1 70 ? 6.906 1.563 -6.151 1.00 85.69 70 GLU A CA 1
ATOM 533 C C . GLU A 1 70 ? 6.044 0.479 -5.485 1.00 85.69 70 GLU A C 1
ATOM 535 O O . GLU A 1 70 ? 4.837 0.650 -5.337 1.00 85.69 70 GLU A O 1
ATOM 540 N N . ALA A 1 71 ? 6.655 -0.629 -5.052 1.00 85.44 71 ALA A N 1
ATOM 541 C CA . ALA A 1 71 ? 5.954 -1.683 -4.324 1.00 85.44 71 ALA A CA 1
ATOM 542 C C . ALA A 1 71 ? 5.599 -1.246 -2.894 1.00 85.44 71 ALA A C 1
ATOM 544 O O . ALA A 1 71 ? 4.486 -1.512 -2.442 1.00 85.44 71 ALA A O 1
ATOM 545 N N . ASN A 1 72 ? 6.504 -0.533 -2.214 1.00 87.56 72 ASN A N 1
ATOM 546 C CA . ASN A 1 72 ? 6.220 0.094 -0.924 1.00 87.56 72 ASN A CA 1
ATOM 547 C C . ASN A 1 72 ? 5.078 1.106 -1.048 1.00 87.56 72 ASN A C 1
ATOM 549 O O . ASN A 1 72 ? 4.120 1.003 -0.298 1.00 87.56 72 ASN A O 1
ATOM 553 N N . CYS A 1 73 ? 5.088 1.973 -2.064 1.00 89.00 73 CYS A N 1
ATOM 554 C CA . CYS A 1 73 ? 4.014 2.939 -2.305 1.00 89.00 73 CYS A CA 1
ATOM 555 C C . CYS A 1 73 ? 2.639 2.271 -2.498 1.00 89.00 73 CYS A C 1
ATOM 557 O O . CYS A 1 73 ? 1.639 2.726 -1.939 1.00 89.00 73 CYS A O 1
ATOM 559 N N . ALA A 1 74 ? 2.572 1.165 -3.246 1.00 89.44 74 ALA A N 1
ATOM 560 C CA . ALA A 1 74 ? 1.327 0.416 -3.419 1.00 89.44 74 ALA A CA 1
ATOM 561 C C . ALA A 1 74 ? 0.817 -0.177 -2.088 1.00 89.44 74 ALA A C 1
ATOM 563 O O . ALA A 1 74 ? -0.383 -0.152 -1.814 1.00 89.44 74 ALA A O 1
ATOM 564 N N . ILE A 1 75 ? 1.719 -0.686 -1.245 1.00 88.69 75 ILE A N 1
ATOM 565 C CA . ILE A 1 75 ? 1.385 -1.238 0.077 1.00 88.69 75 ILE A CA 1
ATOM 566 C C . ILE A 1 75 ? 0.972 -0.133 1.049 1.00 88.69 75 ILE A C 1
ATOM 568 O O . ILE A 1 75 ? -0.061 -0.253 1.698 1.00 88.69 75 ILE A O 1
ATOM 572 N N . GLU A 1 76 ? 1.727 0.958 1.102 1.00 89.69 76 GLU A N 1
ATOM 573 C CA . GLU A 1 76 ? 1.412 2.170 1.856 1.00 89.69 76 GLU A CA 1
ATOM 574 C C . GLU A 1 76 ? 0.012 2.669 1.482 1.00 89.69 76 GLU A C 1
ATOM 576 O O . GLU A 1 76 ? -0.829 2.857 2.355 1.00 89.69 76 GLU A O 1
ATOM 581 N N . THR A 1 77 ? -0.302 2.765 0.189 1.00 92.25 77 THR A N 1
ATOM 582 C CA . THR A 1 77 ? -1.639 3.165 -0.275 1.00 92.25 77 THR A CA 1
ATOM 583 C C . THR A 1 77 ? -2.735 2.240 0.267 1.00 92.25 77 THR A C 1
ATOM 585 O O . THR A 1 77 ? -3.764 2.728 0.730 1.00 92.25 77 THR A O 1
ATOM 588 N N . CYS A 1 78 ? -2.508 0.919 0.288 1.00 91.50 78 CYS A N 1
ATOM 589 C CA . CYS A 1 78 ? -3.452 -0.023 0.902 1.00 91.50 78 CYS A CA 1
ATOM 590 C C . CYS A 1 78 ? -3.637 0.246 2.401 1.00 91.50 78 CYS A C 1
ATOM 592 O O . CYS A 1 78 ? -4.758 0.201 2.902 1.00 91.50 78 CYS A O 1
ATOM 594 N N . LEU A 1 79 ? -2.541 0.479 3.126 1.00 90.69 79 LEU A N 1
ATOM 595 C CA . LEU A 1 79 ? -2.569 0.706 4.570 1.00 90.69 79 LEU A CA 1
ATOM 596 C C . LEU A 1 79 ? -3.275 2.020 4.911 1.00 90.69 79 LEU A C 1
ATOM 598 O O . LEU A 1 79 ? -4.122 2.027 5.797 1.00 90.69 79 LEU A O 1
ATOM 602 N N . ALA A 1 80 ? -3.003 3.095 4.171 1.00 91.81 80 ALA A N 1
ATOM 603 C CA . ALA A 1 80 ? -3.681 4.377 4.337 1.00 91.81 80 ALA A CA 1
ATOM 604 C C . ALA A 1 80 ? -5.193 4.271 4.068 1.00 91.81 80 ALA A C 1
ATOM 606 O O . ALA A 1 80 ? -5.990 4.843 4.806 1.00 91.81 80 ALA A O 1
ATOM 607 N N . ASP A 1 81 ? -5.600 3.505 3.050 1.00 93.12 81 ASP A N 1
ATOM 608 C CA . ASP A 1 81 ? -7.013 3.231 2.759 1.00 93.12 81 ASP A CA 1
ATOM 609 C C . ASP A 1 81 ? -7.689 2.471 3.917 1.00 93.12 81 ASP A C 1
ATOM 611 O O . ASP A 1 81 ? -8.744 2.877 4.402 1.00 93.12 81 ASP A O 1
ATOM 615 N N . ILE A 1 82 ? -7.036 1.429 4.447 1.00 92.88 82 ILE A N 1
ATOM 616 C CA . ILE A 1 82 ? -7.518 0.686 5.624 1.00 92.88 82 ILE A CA 1
ATOM 617 C C . ILE A 1 82 ? -7.645 1.599 6.848 1.00 92.88 82 ILE A C 1
ATOM 619 O O . ILE A 1 82 ? -8.687 1.602 7.499 1.00 92.88 82 ILE A O 1
ATOM 623 N N . LEU A 1 83 ? -6.610 2.374 7.169 1.00 92.31 83 LEU A N 1
ATOM 624 C CA . LEU A 1 83 ? -6.576 3.228 8.358 1.00 92.31 83 LEU A CA 1
ATOM 625 C C . LEU A 1 83 ? -7.618 4.353 8.282 1.00 92.31 83 LEU A C 1
ATOM 627 O O . LEU A 1 83 ? -8.279 4.659 9.280 1.00 92.31 83 LEU A O 1
ATOM 631 N N . ALA A 1 84 ? -7.837 4.915 7.091 1.00 93.88 84 ALA A N 1
ATOM 632 C CA . ALA A 1 84 ? -8.907 5.874 6.848 1.00 93.88 84 ALA A CA 1
ATOM 633 C C . ALA A 1 84 ? -10.297 5.239 7.042 1.00 93.88 84 ALA A C 1
ATOM 635 O O . ALA A 1 84 ? -11.133 5.821 7.739 1.00 93.88 84 ALA A O 1
ATOM 636 N N . GLN A 1 85 ? -10.526 4.031 6.503 1.00 93.00 85 GLN A N 1
ATOM 637 C CA . GLN A 1 85 ? -11.771 3.274 6.696 1.00 93.00 85 GLN A CA 1
ATOM 638 C C . GLN A 1 85 ? -12.036 2.982 8.180 1.00 93.00 85 GLN A C 1
ATOM 640 O O . GLN A 1 85 ? -13.132 3.253 8.667 1.00 93.00 85 GLN A O 1
ATOM 645 N N . GLN A 1 86 ? -11.029 2.497 8.912 1.00 92.12 86 GLN A N 1
ATOM 646 C CA . GLN A 1 86 ? -11.120 2.201 10.349 1.00 92.12 86 GLN A CA 1
ATOM 647 C C . GLN A 1 86 ? -11.368 3.450 11.201 1.00 92.12 86 GLN A C 1
ATOM 649 O O . GLN A 1 86 ? -11.982 3.371 12.262 1.00 92.12 86 GLN A O 1
ATOM 654 N N . SER A 1 87 ? -10.910 4.609 10.727 1.00 92.06 87 SER A N 1
ATOM 655 C CA . SER A 1 87 ? -11.140 5.904 11.370 1.00 92.06 87 SER A CA 1
ATOM 656 C C . SER A 1 87 ? -12.461 6.561 10.959 1.00 92.06 87 SER A C 1
ATOM 658 O O . SER A 1 87 ? -12.712 7.691 11.373 1.00 92.06 87 SER A O 1
ATOM 660 N N . GLU A 1 88 ? -13.269 5.909 10.113 1.00 94.00 88 GLU A N 1
ATOM 661 C CA . GLU A 1 88 ? -14.498 6.458 9.521 1.00 94.00 88 GLU A CA 1
ATOM 662 C C . GLU A 1 88 ? -14.283 7.821 8.828 1.00 94.00 88 GLU A C 1
ATOM 664 O O . GLU A 1 88 ? -15.159 8.689 8.795 1.00 94.00 88 GLU A O 1
ATOM 669 N N . LYS A 1 89 ? -13.093 8.024 8.249 1.00 93.50 89 LYS A N 1
ATOM 670 C CA . LYS A 1 89 ? -12.691 9.258 7.564 1.00 93.50 89 LYS A CA 1
ATOM 671 C C . LYS A 1 89 ? -12.464 8.989 6.085 1.00 93.50 89 LYS A C 1
ATOM 673 O O . LYS A 1 89 ? -12.025 7.920 5.677 1.00 93.50 89 LYS A O 1
ATOM 678 N N . SER A 1 90 ? -12.694 10.004 5.254 1.00 94.75 90 SER A N 1
ATOM 679 C CA . SER A 1 90 ? -12.134 9.963 3.899 1.00 94.75 90 SER A C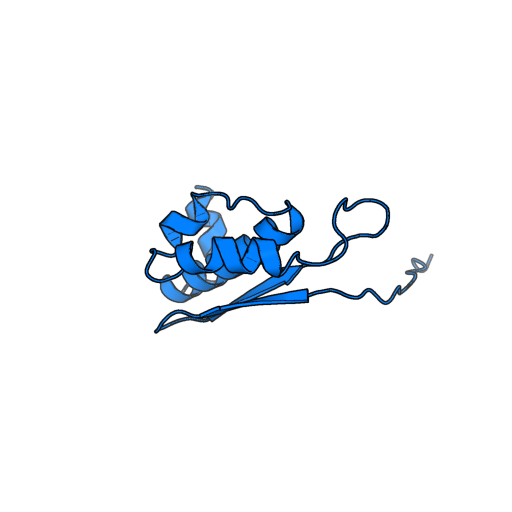A 1
ATOM 680 C C . SER A 1 90 ? -10.605 10.005 3.975 1.00 94.75 90 SER A C 1
ATOM 682 O O . SER A 1 90 ? -10.062 10.684 4.852 1.00 94.75 90 SER A O 1
ATOM 684 N N . LEU A 1 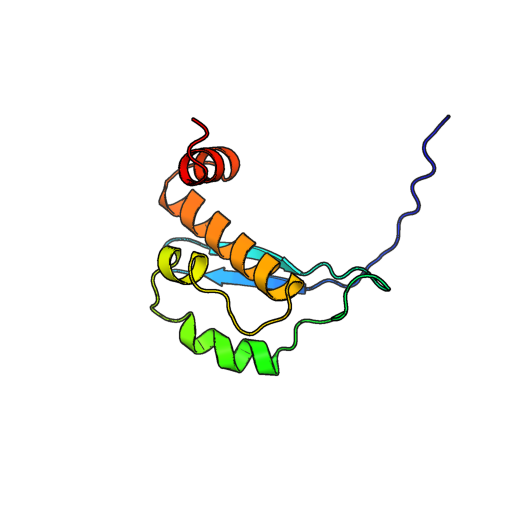91 ? -9.925 9.377 3.015 1.00 93.38 91 LEU A N 1
ATOM 685 C CA . LEU A 1 91 ? -8.461 9.349 2.945 1.00 93.38 91 LEU A CA 1
ATOM 686 C C . LEU A 1 91 ? -7.826 10.744 3.073 1.00 93.38 91 LEU A C 1
ATOM 688 O O . LEU A 1 91 ? -6.844 10.909 3.786 1.00 93.38 91 LEU A O 1
ATOM 692 N N . ALA A 1 92 ? -8.410 11.760 2.430 1.00 93.31 92 ALA A N 1
ATOM 693 C CA . ALA A 1 92 ? -7.895 13.128 2.477 1.00 93.31 92 ALA A CA 1
ATOM 694 C C . ALA A 1 92 ? -7.914 13.724 3.894 1.00 93.31 92 ALA A C 1
ATOM 696 O O . ALA A 1 92 ? -6.953 14.371 4.297 1.00 93.31 92 ALA A O 1
ATOM 697 N N . TYR A 1 93 ? -8.991 13.493 4.649 1.00 93.44 93 TYR A N 1
ATOM 698 C CA . TYR A 1 93 ? -9.106 13.967 6.031 1.00 93.44 93 TYR A CA 1
ATOM 699 C C . TYR A 1 93 ? -8.198 13.180 6.973 1.00 93.44 93 TYR A C 1
ATOM 701 O O . TYR A 1 93 ? -7.527 13.780 7.802 1.00 93.44 93 TYR A O 1
ATOM 709 N N . TRP A 1 94 ? -8.136 11.857 6.812 1.00 94.06 94 TRP A N 1
ATOM 710 C CA . TRP A 1 94 ? -7.234 11.025 7.604 1.00 94.06 94 TRP A CA 1
ATOM 711 C C . TRP A 1 94 ? -5.766 11.437 7.401 1.00 94.06 94 TRP A C 1
ATOM 713 O O . TRP A 1 94 ? -5.065 11.692 8.372 1.00 94.06 94 TRP A O 1
ATOM 723 N N . LEU A 1 95 ? -5.327 11.624 6.150 1.00 90.81 95 LEU A N 1
ATOM 724 C CA . LEU A 1 95 ? -3.980 12.121 5.848 1.00 90.81 95 LEU A CA 1
ATOM 725 C C . LEU A 1 95 ? -3.724 13.511 6.436 1.00 90.81 95 LEU A C 1
ATOM 727 O O . LEU A 1 95 ? -2.619 13.789 6.894 1.00 90.81 95 LEU A O 1
ATOM 731 N N . ALA A 1 96 ? -4.720 14.397 6.403 1.00 91.19 96 ALA A N 1
ATOM 732 C CA . ALA A 1 96 ? -4.572 15.736 6.953 1.00 91.19 96 ALA A CA 1
ATOM 733 C C . ALA A 1 96 ? -4.342 15.714 8.474 1.00 91.19 96 ALA A C 1
ATOM 735 O O . ALA A 1 96 ? -3.512 16.490 8.956 1.00 91.19 96 ALA A O 1
ATOM 736 N N . ASP A 1 97 ? -5.015 14.809 9.193 1.00 90.88 97 ASP A N 1
ATOM 737 C CA . ASP A 1 97 ? -4.808 14.577 10.627 1.00 90.88 97 ASP A CA 1
ATOM 738 C C . ASP A 1 97 ? -3.416 13.992 10.909 1.00 90.88 97 ASP A C 1
ATOM 740 O O . ASP A 1 97 ? -2.689 14.521 11.748 1.00 90.88 97 ASP A O 1
ATOM 744 N N . GLU A 1 98 ? -3.002 12.953 10.171 1.00 87.06 98 GLU A N 1
ATOM 745 C CA . GLU A 1 98 ? -1.681 12.316 10.333 1.00 87.06 98 GLU A CA 1
ATOM 746 C C . GLU A 1 98 ? -0.522 13.289 10.068 1.00 87.06 98 GLU A C 1
ATOM 748 O O . GLU A 1 98 ? 0.529 13.223 10.705 1.00 87.06 98 GLU A O 1
ATOM 753 N N . LEU A 1 99 ? -0.712 14.232 9.141 1.00 86.81 99 LEU A N 1
ATOM 754 C CA . LEU A 1 99 ? 0.273 15.264 8.819 1.00 86.81 99 LEU A CA 1
ATOM 755 C C . LEU A 1 99 ? 0.191 16.496 9.739 1.00 86.81 99 LEU A C 1
ATOM 757 O O . LEU A 1 99 ? 1.008 17.407 9.596 1.00 86.81 99 LEU A O 1
ATOM 761 N N . GLY A 1 100 ? -0.773 16.551 10.668 1.00 88.62 100 GLY A N 1
ATOM 762 C CA . GLY A 1 100 ? -0.975 17.684 11.578 1.00 88.62 100 GLY A CA 1
ATOM 763 C C . GLY A 1 100 ? -1.367 18.982 10.863 1.00 88.62 100 GLY A C 1
ATOM 764 O O . GLY A 1 100 ? -0.901 20.062 11.227 1.00 88.62 100 GLY A O 1
ATOM 765 N N . THR A 1 101 ? -2.163 18.874 9.797 1.00 83.88 101 THR A N 1
ATOM 766 C CA . THR A 1 101 ? -2.522 19.999 8.911 1.00 83.88 101 THR A CA 1
ATOM 767 C C . THR A 1 101 ? -3.941 20.537 9.104 1.00 83.88 101 THR A C 1
ATOM 769 O O . THR A 1 101 ? -4.293 21.534 8.466 1.00 83.88 101 THR A O 1
ATOM 772 N N . ILE A 1 102 ? -4.727 19.924 9.991 1.00 72.94 102 ILE A N 1
ATOM 773 C CA . ILE A 1 102 ? -6.050 20.379 10.446 1.00 72.94 102 ILE A CA 1
ATOM 774 C C . ILE A 1 102 ? -6.189 20.239 11.963 1.00 72.94 102 ILE A C 1
ATOM 776 O O . ILE A 1 102 ? -5.369 19.515 12.569 1.00 72.94 102 ILE A O 1
#

InterPro domains:
  IPR029017 Enolase-like, N-terminal [G3DSA:3.30.390.10] (1-102)
  IPR029017 Enolase-like, N-terminal [SSF54826] (2-95)
  IPR041338 OSBS, enolase-like N-terminal domain [PF2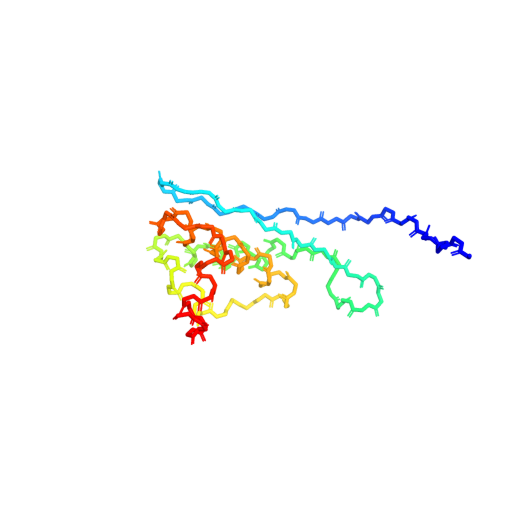1508] (8-38)

Solvent-accessible surface area (backbone atoms only — not comparable to full-atom values): 6317 Å² total; per-residue (Å²): 134,82,82,83,77,81,89,74,92,75,78,62,46,81,42,76,48,73,61,100,87,43,67,11,65,14,64,30,74,52,46,90,93,74,41,95,55,78,66,84,56,61,68,60,48,61,69,50,49,67,69,58,60,93,50,58,60,70,63,51,67,75,46,86,68,98,61,54,71,58,54,43,49,12,50,46,41,12,40,50,43,28,52,10,57,76,65,77,36,58,55,72,59,37,52,31,52,78,69,65,74,108